Protein AF-D0LCF0-F1 (afdb_monomer)

Structure (mmCIF, N/CA/C/O backbone):
data_AF-D0LCF0-F1
#
_entry.id   AF-D0LCF0-F1
#
loop_
_atom_site.group_PDB
_atom_site.id
_atom_site.type_symbol
_atom_site.label_atom_id
_atom_site.label_alt_id
_atom_site.label_comp_id
_atom_site.label_asym_id
_atom_site.label_entity_id
_atom_site.label_seq_id
_atom_site.pdbx_PDB_ins_code
_atom_site.Cartn_x
_atom_site.Cartn_y
_atom_site.Cartn_z
_atom_site.occupancy
_atom_site.B_iso_or_equiv
_atom_site.auth_seq_id
_atom_site.auth_comp_id
_atom_site.auth_asym_id
_atom_site.auth_atom_id
_atom_site.pdbx_PDB_model_num
ATOM 1 N N . MET A 1 1 ? 11.419 -2.040 10.620 1.00 48.91 1 MET A N 1
ATOM 2 C CA . MET A 1 1 ? 10.975 -2.351 12.007 1.00 48.91 1 MET A CA 1
ATOM 3 C C . MET A 1 1 ? 9.899 -1.345 12.411 1.00 48.91 1 MET A C 1
ATOM 5 O O . MET A 1 1 ? 10.206 -0.167 12.528 1.00 48.91 1 MET A O 1
ATOM 9 N N . ASN A 1 2 ? 8.654 -1.786 12.607 1.00 58.62 2 ASN A N 1
ATOM 10 C CA . ASN 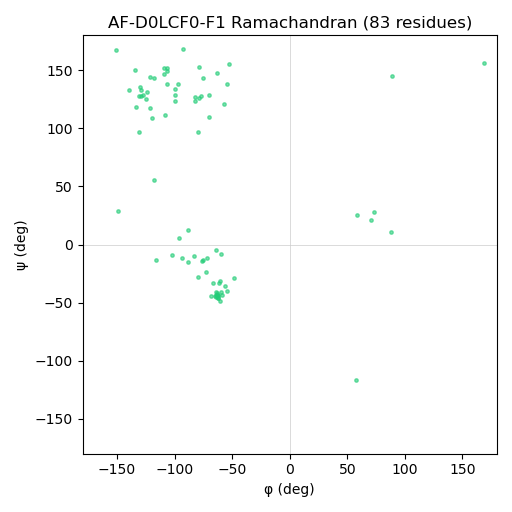A 1 2 ? 7.460 -0.916 12.651 1.00 58.62 2 ASN A CA 1
ATOM 11 C C . ASN A 1 2 ? 7.119 -0.345 14.049 1.00 58.62 2 ASN A C 1
ATOM 13 O O . ASN A 1 2 ? 6.019 0.155 14.265 1.00 58.62 2 ASN A O 1
ATOM 17 N N . GLY A 1 3 ? 8.023 -0.444 15.029 1.00 58.69 3 GLY A N 1
ATOM 18 C CA . GLY A 1 3 ? 7.751 -0.020 16.408 1.00 58.69 3 GLY A CA 1
ATOM 19 C C . GLY A 1 3 ? 7.799 1.501 16.586 1.00 58.69 3 GLY A C 1
ATOM 20 O O . GLY A 1 3 ? 8.801 2.115 16.231 1.00 58.69 3 GLY A O 1
ATOM 21 N N . GLY A 1 4 ? 6.752 2.097 17.167 1.00 71.56 4 GLY A N 1
ATOM 22 C CA . GLY A 1 4 ? 6.707 3.525 17.532 1.00 71.56 4 GLY A CA 1
ATOM 23 C C . GLY A 1 4 ? 6.215 4.478 16.437 1.00 71.56 4 GLY A C 1
ATOM 24 O O . GLY A 1 4 ? 6.347 5.685 16.592 1.00 71.56 4 GLY A O 1
ATOM 25 N N . VAL A 1 5 ? 5.664 3.950 15.344 1.00 79.25 5 VAL A N 1
ATOM 26 C CA . VAL A 1 5 ? 5.078 4.732 14.246 1.00 79.25 5 VAL A CA 1
ATOM 27 C C . VAL A 1 5 ? 3.557 4.768 14.400 1.00 79.25 5 VAL A C 1
ATOM 29 O O . VAL A 1 5 ? 2.958 3.718 14.631 1.00 79.25 5 VAL A O 1
ATOM 32 N N . THR A 1 6 ? 2.937 5.943 14.252 1.00 84.00 6 THR A N 1
ATOM 33 C CA . THR A 1 6 ? 1.472 6.105 14.260 1.00 84.00 6 THR A CA 1
ATOM 34 C C . THR A 1 6 ? 1.042 6.803 12.977 1.00 84.00 6 THR A C 1
ATOM 36 O O . THR A 1 6 ? 1.531 7.884 12.684 1.00 84.00 6 THR A O 1
ATOM 39 N N . GLY A 1 7 ? 0.123 6.236 12.199 1.00 90.38 7 GLY A N 1
ATOM 40 C CA . GLY A 1 7 ? -0.243 6.852 10.927 1.00 90.38 7 GLY A CA 1
ATOM 41 C C . GLY A 1 7 ? 0.621 6.394 9.758 1.00 90.38 7 GLY A C 1
ATOM 42 O O . GLY A 1 7 ? 1.840 6.234 9.868 1.00 90.38 7 GLY A O 1
ATOM 43 N N . ILE A 1 8 ? -0.006 6.288 8.585 1.00 93.50 8 ILE A N 1
ATOM 44 C CA . ILE A 1 8 ? 0.715 6.112 7.312 1.00 93.50 8 ILE A CA 1
ATOM 45 C C . ILE A 1 8 ? 1.731 7.246 7.095 1.00 93.50 8 ILE A C 1
ATOM 47 O O . ILE A 1 8 ? 2.815 6.997 6.584 1.00 93.50 8 ILE A O 1
ATOM 51 N N . SER A 1 9 ? 1.427 8.486 7.502 1.00 94.69 9 SER A N 1
ATOM 52 C CA . SER A 1 9 ? 2.352 9.620 7.331 1.00 94.69 9 SER A CA 1
ATOM 53 C C . SER A 1 9 ? 3.679 9.420 8.068 1.00 94.69 9 SER A C 1
ATOM 55 O O . SER A 1 9 ? 4.732 9.573 7.454 1.00 94.69 9 SER A O 1
ATOM 57 N N . ASP A 1 10 ? 3.645 9.031 9.344 1.00 93.62 10 ASP A N 1
ATOM 58 C CA . ASP A 1 10 ? 4.867 8.782 10.118 1.00 93.62 10 ASP A CA 1
ATOM 59 C C . ASP A 1 10 ? 5.623 7.570 9.564 1.00 93.62 10 ASP A C 1
ATOM 61 O O . ASP A 1 10 ? 6.854 7.544 9.563 1.00 93.62 10 ASP A O 1
ATOM 65 N N . TYR A 1 11 ? 4.892 6.573 9.049 1.00 93.50 11 TYR A N 1
ATOM 66 C CA . TYR A 1 11 ? 5.501 5.421 8.394 1.00 93.50 11 TYR A CA 1
ATOM 67 C C . TYR A 1 11 ? 6.276 5.839 7.144 1.00 93.50 11 TYR A C 1
ATOM 69 O O . TYR A 1 11 ? 7.408 5.396 6.963 1.00 93.50 11 TYR A O 1
ATOM 77 N N . LYS A 1 12 ? 5.716 6.736 6.325 1.00 94.62 12 LYS A N 1
ATOM 78 C CA . LYS A 1 12 ? 6.412 7.297 5.160 1.00 94.62 12 LYS A CA 1
ATOM 79 C C . LYS A 1 12 ? 7.659 8.078 5.551 1.00 94.62 12 LYS A C 1
ATOM 81 O O . LYS A 1 12 ? 8.703 7.870 4.955 1.00 94.62 12 LYS A O 1
ATOM 86 N N . LEU A 1 13 ? 7.559 8.939 6.567 1.00 94.44 13 LEU A N 1
ATOM 87 C CA . LEU A 1 13 ? 8.694 9.738 7.044 1.00 94.44 13 LEU A CA 1
ATOM 88 C C . LEU A 1 13 ? 9.848 8.872 7.557 1.00 94.44 13 LEU A C 1
ATOM 90 O O . LEU A 1 13 ? 11.003 9.263 7.445 1.00 94.44 13 LEU A O 1
ATOM 94 N N . ARG A 1 14 ? 9.539 7.714 8.147 1.00 92.81 14 ARG A N 1
ATOM 95 C CA . ARG A 1 14 ? 10.551 6.793 8.672 1.00 92.81 14 ARG A CA 1
ATOM 96 C C . ARG A 1 14 ? 11.218 5.931 7.600 1.00 92.81 14 ARG A C 1
ATOM 98 O O . ARG A 1 14 ? 12.327 5.464 7.833 1.00 92.81 14 ARG A O 1
ATOM 105 N N . ASN A 1 15 ? 10.518 5.660 6.507 1.00 9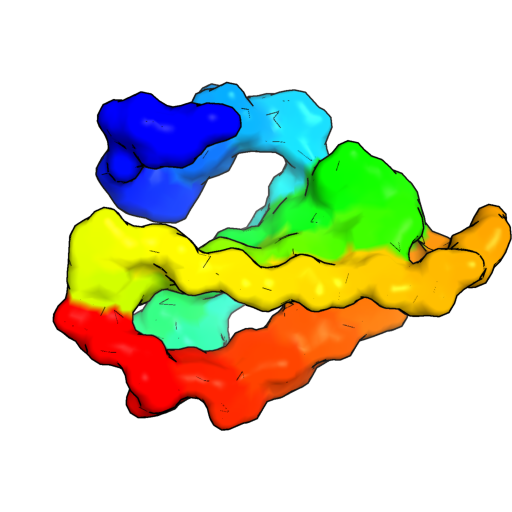3.06 15 ASN A N 1
ATOM 106 C CA . ASN A 1 15 ? 11.002 4.824 5.414 1.00 93.06 15 ASN A CA 1
ATOM 107 C C . ASN A 1 15 ? 11.065 5.681 4.144 1.00 93.06 15 ASN A C 1
ATOM 109 O O . ASN A 1 15 ? 10.381 5.415 3.154 1.00 93.06 15 ASN A O 1
ATOM 113 N N . ASP A 1 16 ? 11.797 6.792 4.225 1.00 93.88 16 ASP A N 1
ATOM 114 C CA . ASP A 1 16 ? 11.960 7.762 3.138 1.00 93.88 16 ASP A CA 1
ATOM 115 C C . ASP A 1 16 ? 12.846 7.236 1.997 1.00 93.88 16 ASP A C 1
ATOM 117 O O . ASP A 1 16 ? 12.859 7.807 0.908 1.00 93.88 16 ASP A O 1
ATOM 121 N N . ASP A 1 17 ? 13.526 6.114 2.230 1.00 93.31 17 ASP A N 1
ATOM 122 C CA . ASP A 1 17 ? 14.295 5.339 1.266 1.00 93.31 17 ASP A CA 1
ATOM 123 C C . ASP A 1 17 ? 13.424 4.505 0.310 1.00 93.31 17 ASP A C 1
ATOM 125 O O . ASP A 1 17 ? 13.917 4.035 -0.717 1.00 93.31 17 ASP A O 1
ATOM 129 N N . PHE A 1 18 ? 12.129 4.335 0.599 1.00 94.00 18 PHE A N 1
ATOM 130 C CA . PHE A 1 18 ? 11.212 3.609 -0.284 1.00 94.00 18 PHE A CA 1
ATOM 131 C C . PHE A 1 18 ? 10.760 4.482 -1.455 1.00 94.00 18 PHE A C 1
ATOM 133 O O . PHE A 1 18 ? 10.606 5.701 -1.345 1.00 94.00 18 PHE A O 1
ATOM 140 N N . THR A 1 19 ? 10.426 3.843 -2.578 1.00 94.56 19 THR A N 1
ATOM 141 C CA . THR A 1 19 ? 9.748 4.545 -3.672 1.00 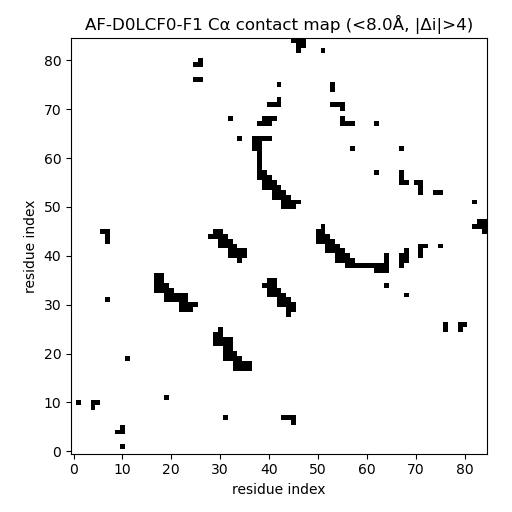94.56 19 THR A CA 1
ATOM 142 C C . THR A 1 19 ? 8.266 4.667 -3.338 1.00 94.56 19 THR A C 1
ATOM 144 O O . THR A 1 19 ? 7.491 3.734 -3.543 1.00 94.56 19 THR A O 1
ATOM 147 N N . TRP A 1 20 ? 7.867 5.819 -2.801 1.00 95.94 20 TRP A N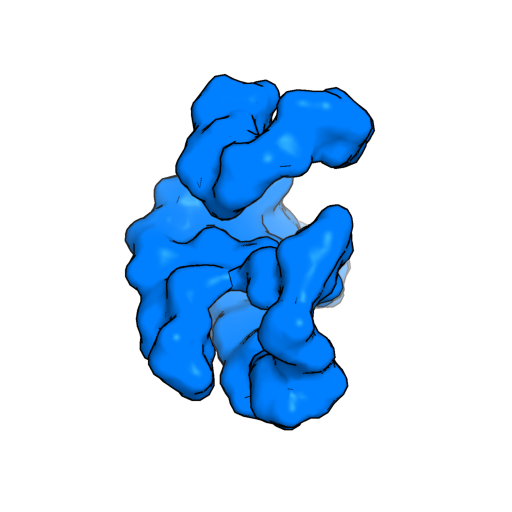 1
ATOM 148 C CA . TRP A 1 20 ? 6.471 6.122 -2.489 1.00 95.94 20 TRP A CA 1
ATOM 149 C C . TRP A 1 20 ? 5.706 6.607 -3.719 1.00 95.94 20 TRP A C 1
ATOM 151 O O . TRP A 1 20 ? 6.068 7.601 -4.349 1.00 95.94 20 TRP A O 1
ATOM 161 N N . PHE A 1 21 ? 4.578 5.964 -3.997 1.00 95.81 21 PHE A N 1
ATOM 162 C CA . PHE A 1 21 ? 3.612 6.418 -4.992 1.00 95.81 21 PHE A CA 1
ATOM 163 C C . PHE A 1 21 ? 2.531 7.300 -4.334 1.00 95.81 21 PHE A C 1
ATOM 165 O O . PHE A 1 21 ? 2.437 7.361 -3.097 1.00 95.81 21 PHE A O 1
ATOM 172 N N . PRO A 1 22 ? 1.699 8.008 -5.128 1.00 97.31 22 PRO A N 1
ATOM 173 C CA . PRO A 1 22 ? 0.551 8.728 -4.592 1.00 97.31 22 PRO A CA 1
ATOM 174 C C . PRO A 1 22 ? -0.361 7.810 -3.774 1.00 97.31 22 PRO A C 1
ATOM 176 O O . PRO A 1 22 ? -0.640 6.678 -4.169 1.00 97.31 22 PRO A O 1
ATOM 179 N N . ASP A 1 23 ? -0.846 8.318 -2.642 1.00 98.12 23 ASP A N 1
ATOM 180 C CA . ASP A 1 23 ? -1.813 7.583 -1.830 1.00 98.12 23 ASP A CA 1
ATOM 181 C C . ASP A 1 23 ? -3.113 7.359 -2.594 1.00 98.12 23 ASP A C 1
ATOM 183 O O . ASP A 1 23 ? -3.574 8.206 -3.364 1.00 98.12 23 ASP A O 1
ATOM 187 N N . LEU A 1 24 ? -3.741 6.227 -2.308 1.00 98.44 24 LEU A N 1
ATOM 188 C CA . LEU A 1 24 ? -5.027 5.858 -2.866 1.00 98.44 24 LEU A CA 1
ATOM 189 C C . LEU A 1 24 ? -6.112 5.995 -1.800 1.00 98.44 24 LEU A C 1
ATOM 191 O O . LEU A 1 24 ? -5.871 5.819 -0.604 1.00 98.44 24 LEU A O 1
ATOM 195 N N . ASN A 1 25 ? -7.335 6.270 -2.247 1.00 97.81 25 ASN A N 1
ATOM 196 C CA . ASN A 1 25 ? -8.526 6.156 -1.417 1.00 97.81 25 ASN A CA 1
ATOM 197 C C . ASN A 1 25 ? -9.332 4.944 -1.885 1.0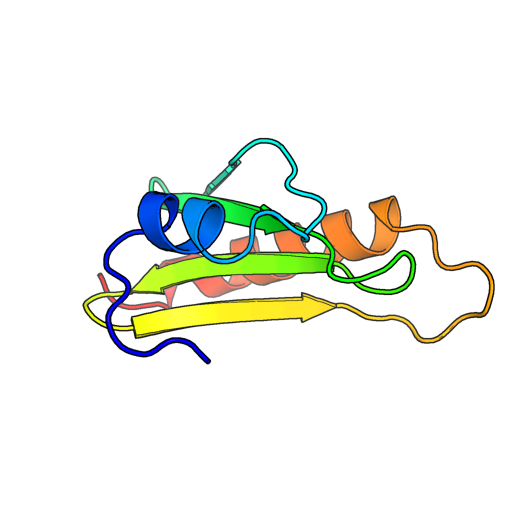0 97.81 25 ASN A C 1
ATOM 199 O O . ASN A 1 25 ? -9.863 4.938 -2.997 1.00 97.81 25 ASN A O 1
ATOM 203 N N . ILE A 1 26 ? -9.390 3.906 -1.055 1.00 97.62 26 ILE A N 1
ATOM 204 C CA . ILE A 1 26 ? -10.059 2.639 -1.360 1.00 97.62 26 ILE A CA 1
ATOM 205 C C . ILE A 1 26 ? -10.985 2.313 -0.188 1.00 97.62 26 ILE A C 1
ATOM 207 O O . ILE A 1 26 ? -10.562 2.376 0.961 1.00 97.62 26 ILE A O 1
ATOM 211 N N . GLY A 1 27 ? -12.266 2.033 -0.447 1.00 93.75 27 GLY A N 1
ATOM 212 C CA . GLY A 1 27 ? -13.236 1.757 0.628 1.00 93.75 27 GLY A CA 1
ATOM 213 C C . GLY A 1 27 ? -13.388 2.904 1.647 1.00 93.75 27 GLY A C 1
ATOM 214 O O . GLY A 1 27 ? -13.694 2.674 2.818 1.00 93.75 27 GLY A O 1
ATOM 215 N N . GLY A 1 28 ? -13.105 4.150 1.240 1.00 95.94 28 GLY A N 1
ATOM 216 C CA . GLY A 1 28 ? -13.097 5.313 2.135 1.00 95.94 28 GLY A CA 1
ATOM 217 C C . GLY A 1 28 ? -11.934 5.325 3.135 1.00 95.94 28 GLY A C 1
ATOM 218 O O . GLY A 1 28 ? -12.043 5.951 4.191 1.00 95.94 28 GLY A O 1
ATOM 219 N N . ARG A 1 29 ? -10.851 4.597 2.848 1.00 96.69 29 ARG A N 1
ATOM 220 C CA . ARG A 1 29 ? -9.637 4.523 3.664 1.00 96.69 29 ARG A CA 1
ATOM 221 C C . ARG A 1 29 ? -8.437 4.960 2.840 1.00 96.69 29 ARG A C 1
ATOM 223 O O . ARG A 1 29 ? -8.344 4.668 1.648 1.00 96.69 29 ARG A O 1
ATOM 230 N N . ARG A 1 30 ? -7.499 5.630 3.508 1.00 97.44 30 ARG A N 1
ATOM 231 C CA . ARG A 1 30 ? -6.185 5.936 2.945 1.00 97.44 30 ARG A CA 1
ATOM 232 C C . ARG A 1 30 ? -5.384 4.643 2.825 1.00 97.44 30 ARG A C 1
ATOM 234 O O . ARG A 1 30 ? -5.251 3.910 3.803 1.00 97.44 30 ARG A O 1
ATOM 241 N N . VAL A 1 31 ? -4.844 4.406 1.639 1.00 98.31 31 VAL A N 1
ATOM 242 C CA . VAL A 1 31 ? -3.956 3.290 1.330 1.00 98.31 31 VAL A CA 1
ATOM 243 C C . VAL A 1 31 ? -2.647 3.873 0.823 1.00 98.31 31 VAL A C 1
ATOM 245 O O . VAL A 1 31 ? -2.633 4.574 -0.190 1.00 98.31 31 VAL A O 1
ATOM 248 N N . GLY A 1 32 ? -1.561 3.611 1.544 1.00 98.06 32 GLY A N 1
ATOM 249 C CA . GLY A 1 32 ? -0.222 3.908 1.051 1.00 98.06 32 GLY A CA 1
ATOM 250 C C . GLY A 1 32 ? 0.179 2.878 0.004 1.00 98.06 32 GLY A C 1
ATOM 251 O O . GLY A 1 32 ? -0.174 1.710 0.141 1.00 98.06 32 GLY A O 1
ATOM 252 N N . LEU A 1 33 ? 0.901 3.311 -1.023 1.00 98.12 33 LEU A N 1
ATOM 253 C CA . LEU A 1 33 ? 1.448 2.459 -2.076 1.00 98.12 33 LEU A CA 1
ATOM 254 C C . LEU A 1 33 ? 2.942 2.759 -2.190 1.00 98.12 33 LEU A C 1
ATOM 256 O O . LEU A 1 33 ? 3.327 3.929 -2.286 1.00 98.12 33 LEU A O 1
ATOM 260 N N . PHE A 1 34 ? 3.776 1.729 -2.150 1.00 96.44 34 PHE A N 1
ATOM 261 C CA . PHE A 1 34 ? 5.222 1.885 -2.252 1.00 96.44 34 PHE A CA 1
ATOM 262 C C . PHE A 1 34 ? 5.882 0.665 -2.872 1.00 96.44 34 PHE A C 1
ATOM 264 O O . PHE A 1 34 ? 5.272 -0.386 -3.017 1.00 96.44 34 PHE A O 1
ATOM 271 N N . SER A 1 35 ? 7.141 0.834 -3.242 1.00 93.19 35 SER A N 1
ATOM 272 C CA . SER A 1 35 ? 8.013 -0.237 -3.694 1.00 93.19 35 SER A CA 1
ATOM 273 C C . SER A 1 35 ? 9.322 -0.178 -2.906 1.00 93.19 35 SER A C 1
ATOM 275 O O . SER A 1 35 ? 9.909 0.896 -2.731 1.00 93.19 35 SER A O 1
ATOM 277 N N . LEU A 1 36 ? 9.745 -1.342 -2.409 1.00 84.94 36 LEU A N 1
ATOM 278 C CA . LEU A 1 36 ? 11.018 -1.570 -1.711 1.00 84.94 36 LEU A CA 1
ATOM 279 C C . LEU A 1 36 ? 12.189 -1.809 -2.687 1.00 84.94 36 LEU A C 1
ATOM 281 O O . LEU A 1 36 ? 13.345 -1.854 -2.273 1.00 84.94 36 LEU A O 1
ATOM 285 N N . GLY A 1 37 ? 11.885 -1.978 -3.976 1.00 76.50 37 GLY A N 1
ATOM 286 C CA . GLY A 1 37 ? 12.790 -2.405 -5.040 1.00 76.50 37 GLY A CA 1
ATOM 287 C C . GLY A 1 37 ? 11.989 -2.738 -6.302 1.00 76.50 37 GLY A C 1
ATOM 288 O O . GLY A 1 37 ? 10.797 -3.021 -6.220 1.00 76.50 37 GLY A O 1
ATOM 289 N N . GLY A 1 38 ? 12.617 -2.676 -7.482 1.00 70.75 38 GLY A N 1
ATOM 290 C CA . GLY A 1 38 ? 11.914 -2.746 -8.777 1.00 70.75 38 GLY A CA 1
ATOM 291 C C . GLY A 1 38 ? 11.093 -4.018 -9.041 1.00 70.75 38 GLY A C 1
ATOM 292 O O . GLY A 1 38 ? 10.352 -4.055 -10.014 1.00 70.75 38 GLY A O 1
ATOM 293 N N . ASP A 1 39 ? 11.201 -5.032 -8.188 1.00 82.50 39 ASP A N 1
ATOM 294 C CA . ASP A 1 39 ? 10.562 -6.342 -8.286 1.00 82.50 39 ASP A CA 1
ATOM 295 C C . ASP A 1 39 ? 9.335 -6.526 -7.375 1.00 82.50 39 ASP A C 1
ATOM 297 O O . ASP A 1 39 ? 8.611 -7.510 -7.532 1.00 82.50 39 ASP A O 1
ATOM 301 N N . ALA A 1 40 ? 9.051 -5.591 -6.463 1.00 89.25 40 ALA A N 1
ATOM 302 C CA . ALA A 1 40 ? 7.930 -5.690 -5.529 1.00 89.25 40 ALA A CA 1
ATOM 303 C C . ALA A 1 40 ? 7.131 -4.386 -5.419 1.00 89.25 40 ALA A C 1
ATOM 305 O O . ALA A 1 40 ? 7.660 -3.280 -5.583 1.00 89.25 40 ALA A O 1
ATOM 306 N N . CYS A 1 41 ? 5.836 -4.523 -5.132 1.00 94.88 41 CYS A N 1
ATOM 307 C CA . CYS A 1 41 ? 4.986 -3.396 -4.780 1.00 94.88 41 CYS A CA 1
ATOM 308 C C . CYS A 1 41 ? 4.026 -3.752 -3.648 1.00 94.88 41 CYS A C 1
ATOM 310 O O . CYS A 1 41 ? 3.313 -4.756 -3.690 1.00 94.88 41 CYS A O 1
ATOM 312 N N . ASP A 1 42 ? 3.967 -2.852 -2.678 1.00 97.06 42 ASP A N 1
ATOM 313 C CA . ASP A 1 42 ? 3.263 -3.013 -1.426 1.00 97.06 42 ASP A CA 1
ATOM 314 C C . ASP A 1 42 ? 2.161 -1.972 -1.290 1.00 97.06 42 ASP A C 1
ATOM 316 O O . ASP A 1 42 ? 2.325 -0.791 -1.613 1.00 97.06 42 ASP A O 1
ATOM 320 N N . THR A 1 43 ? 1.048 -2.388 -0.696 1.00 98.19 43 THR A N 1
ATOM 321 C CA . THR A 1 43 ? 0.093 -1.451 -0.099 1.00 98.19 43 THR A CA 1
ATOM 322 C C . THR A 1 43 ? 0.118 -1.546 1.417 1.00 98.19 43 THR A C 1
ATOM 324 O O . THR A 1 43 ? 0.289 -2.629 1.968 1.00 98.19 43 THR A O 1
ATOM 327 N N . ILE A 1 44 ? -0.101 -0.417 2.092 1.00 97.75 44 ILE A N 1
ATOM 328 C CA . ILE A 1 44 ? -0.238 -0.320 3.549 1.00 97.75 44 ILE A CA 1
ATOM 329 C C . ILE A 1 44 ? -1.570 0.342 3.910 1.00 97.75 44 ILE A C 1
ATOM 331 O O . ILE A 1 44 ? -1.915 1.405 3.386 1.00 97.75 44 ILE A O 1
ATOM 335 N N . VAL A 1 45 ? -2.314 -0.275 4.828 1.00 97.31 45 VAL A N 1
ATOM 336 C CA . VAL A 1 45 ? -3.596 0.225 5.344 1.00 97.31 45 VAL A CA 1
ATOM 337 C C . VAL A 1 45 ? -3.583 0.212 6.869 1.00 97.31 45 VAL A C 1
ATOM 339 O O . VAL A 1 45 ? -3.184 -0.772 7.486 1.00 97.31 45 VAL A O 1
ATOM 342 N N . GLU A 1 46 ? -4.063 1.283 7.495 1.00 95.12 46 GLU A N 1
ATOM 343 C CA . GLU A 1 46 ? -4.300 1.310 8.943 1.00 95.12 46 GLU A CA 1
ATOM 344 C C . GLU A 1 46 ? -5.601 0.605 9.304 1.00 95.12 46 GLU A C 1
ATOM 346 O O . GLU A 1 46 ? -6.659 0.946 8.773 1.00 95.12 46 GLU A O 1
ATOM 351 N N . SER A 1 47 ? -5.521 -0.360 10.219 1.00 94.12 47 SER A N 1
ATOM 352 C CA . SER A 1 47 ? -6.629 -1.149 10.757 1.00 94.12 47 SER A CA 1
ATOM 353 C C . SER A 1 47 ? -6.539 -1.156 12.286 1.00 94.12 47 SER A C 1
ATOM 355 O O . SER A 1 47 ? -5.757 -1.905 12.878 1.00 94.12 47 SER A O 1
ATOM 357 N N . GLY A 1 48 ? -7.285 -0.267 12.947 1.00 89.12 48 GLY A N 1
ATOM 358 C CA . GLY A 1 48 ? -7.146 -0.003 14.376 1.00 89.12 48 GLY A CA 1
ATOM 359 C C . GLY A 1 48 ? -5.726 0.436 14.741 1.00 89.12 48 GLY A C 1
ATOM 360 O O . GLY A 1 48 ? -5.241 1.473 14.302 1.00 89.12 48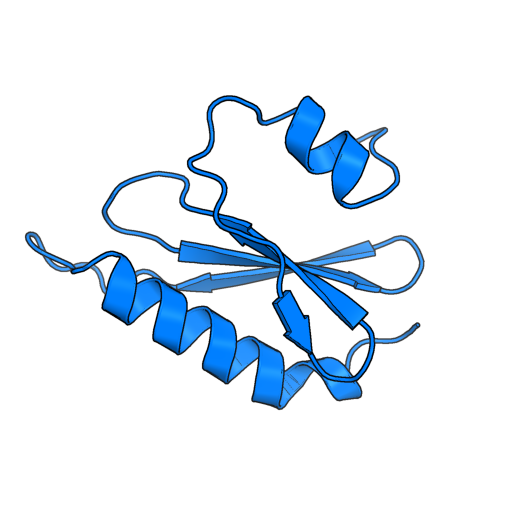 GLY A O 1
ATOM 361 N N . ARG A 1 49 ? -5.043 -0.373 15.559 1.00 88.31 49 ARG A N 1
ATOM 362 C CA . ARG A 1 49 ? -3.639 -0.153 15.967 1.00 88.31 49 ARG A CA 1
ATOM 363 C C . ARG A 1 49 ? -2.628 -0.937 15.123 1.00 88.31 49 ARG A C 1
ATOM 365 O O . ARG A 1 49 ? -1.450 -0.973 15.475 1.00 88.31 49 ARG A O 1
ATOM 372 N N . ALA A 1 50 ? -3.087 -1.615 14.077 1.00 91.56 50 ALA A N 1
ATOM 373 C CA . ALA A 1 50 ? -2.257 -2.423 13.200 1.00 91.56 50 ALA A CA 1
ATOM 374 C C . ALA A 1 50 ? -2.107 -1.764 11.825 1.00 91.56 50 ALA A C 1
ATOM 376 O O . ALA A 1 50 ? -3.001 -1.069 11.343 1.00 91.56 50 ALA A O 1
ATOM 377 N N . PHE A 1 51 ? -0.985 -2.055 11.175 1.00 94.50 51 PHE A N 1
ATOM 378 C CA . PHE A 1 51 ? -0.823 -1.857 9.742 1.00 94.50 51 PHE A CA 1
ATOM 379 C C . PHE A 1 51 ? -1.022 -3.202 9.045 1.00 94.50 51 PHE A C 1
ATOM 381 O O . PHE A 1 51 ? -0.398 -4.194 9.426 1.00 94.50 51 PHE A O 1
ATOM 388 N N . VAL A 1 52 ? -1.884 -3.230 8.035 1.00 96.56 52 VAL A N 1
ATOM 389 C CA . VAL A 1 52 ? -2.052 -4.369 7.133 1.00 96.56 52 VAL A CA 1
ATOM 390 C C . VAL A 1 52 ? -1.274 -4.065 5.866 1.00 96.56 52 VAL A C 1
ATOM 392 O O . VAL A 1 52 ? -1.509 -3.034 5.233 1.00 96.56 52 VAL A O 1
ATOM 395 N N . PHE A 1 53 ? -0.351 -4.957 5.523 1.00 96.69 53 PHE A N 1
ATOM 396 C CA . PHE A 1 53 ? 0.438 -4.878 4.303 1.00 96.69 53 PHE A CA 1
ATOM 397 C C . PHE A 1 53 ? -0.050 -5.925 3.309 1.00 96.69 53 PHE A C 1
ATOM 399 O O . PHE A 1 53 ? -0.307 -7.066 3.697 1.00 96.69 53 PHE A O 1
ATOM 406 N N . THR A 1 54 ? -0.143 -5.538 2.043 1.00 96.88 54 THR A N 1
ATOM 407 C CA . THR A 1 54 ? -0.290 -6.478 0.929 1.00 96.88 54 THR A CA 1
ATOM 408 C C . THR A 1 54 ? 0.899 -6.291 0.013 1.00 96.88 54 THR A C 1
ATOM 410 O O . THR A 1 54 ? 0.972 -5.264 -0.661 1.00 96.88 54 THR A O 1
ATOM 413 N N . ASP A 1 55 ? 1.788 -7.276 0.016 1.00 94.88 55 ASP A N 1
ATOM 414 C CA . ASP A 1 55 ? 2.989 -7.345 -0.813 1.00 94.88 55 ASP A CA 1
ATOM 415 C C . ASP A 1 55 ? 2.712 -8.193 -2.063 1.00 94.88 55 ASP A C 1
ATOM 417 O O . ASP A 1 55 ? 2.042 -9.233 -1.992 1.00 94.88 55 ASP A O 1
ATOM 421 N N . VAL A 1 56 ? 3.208 -7.741 -3.211 1.00 93.94 56 VAL A N 1
ATOM 422 C CA . VAL A 1 56 ? 3.182 -8.482 -4.469 1.00 93.94 56 VAL A CA 1
ATOM 423 C C . VAL A 1 56 ? 4.553 -8.425 -5.131 1.00 93.94 56 VAL A C 1
ATOM 425 O O . VAL A 1 56 ? 4.985 -7.369 -5.591 1.00 93.94 56 VAL A O 1
ATOM 428 N N . ALA A 1 57 ? 5.148 -9.605 -5.299 1.00 89.69 57 ALA A N 1
ATOM 429 C CA . ALA A 1 57 ? 6.321 -9.856 -6.127 1.00 89.69 57 ALA A CA 1
ATOM 430 C C . ALA A 1 57 ? 6.050 -11.071 -7.031 1.00 89.69 57 ALA A C 1
ATOM 432 O O . ALA A 1 57 ? 5.625 -12.125 -6.546 1.00 89.69 57 ALA A O 1
ATOM 433 N N . LEU A 1 58 ? 6.250 -10.941 -8.347 1.00 81.94 58 LEU A N 1
ATOM 434 C CA . LEU A 1 58 ? 5.994 -12.027 -9.310 1.00 81.94 58 LEU A CA 1
ATOM 435 C C . LEU A 1 58 ? 7.243 -12.868 -9.611 1.00 81.94 58 LEU A C 1
ATOM 437 O O . LEU A 1 58 ? 7.117 -13.968 -10.157 1.00 81.94 58 LEU A O 1
ATOM 441 N N . GLY A 1 59 ? 8.418 -12.401 -9.185 1.00 73.75 59 GLY A N 1
ATOM 442 C CA . GLY A 1 59 ? 9.670 -13.151 -9.203 1.00 73.75 59 GLY A CA 1
ATOM 443 C C . GLY A 1 59 ? 10.269 -13.329 -10.597 1.00 73.75 59 GLY A C 1
ATOM 444 O O . GLY A 1 59 ? 10.941 -14.337 -10.833 1.00 73.75 59 GLY A O 1
ATOM 445 N N . ARG A 1 60 ? 10.022 -12.404 -11.535 1.00 73.38 60 ARG A N 1
ATOM 446 C CA . ARG A 1 60 ? 10.638 -12.423 -12.876 1.00 73.38 60 ARG A CA 1
ATOM 447 C C . ARG A 1 60 ? 11.697 -11.326 -12.994 1.00 73.38 60 ARG A C 1
ATOM 449 O O . ARG A 1 60 ? 11.594 -10.279 -12.370 1.00 73.38 60 ARG A O 1
ATOM 456 N N . LEU A 1 61 ? 12.726 -11.586 -13.805 1.00 61.09 61 LEU A N 1
ATOM 457 C CA . LEU A 1 61 ? 13.934 -10.750 -13.964 1.00 61.09 61 LEU A CA 1
ATOM 458 C C . LEU A 1 61 ? 13.674 -9.346 -14.554 1.00 61.09 61 LEU A C 1
ATOM 460 O O . LEU A 1 61 ? 14.589 -8.530 -14.633 1.00 61.09 61 LEU A O 1
ATOM 464 N N . ASP A 1 62 ? 12.437 -9.074 -14.944 1.00 65.94 62 ASP A N 1
ATOM 465 C CA . ASP A 1 62 ? 11.989 -7.929 -15.723 1.00 65.94 62 ASP A CA 1
ATOM 466 C C . ASP A 1 62 ? 10.544 -7.563 -15.340 1.00 65.94 62 ASP A C 1
ATOM 468 O O . ASP A 1 62 ? 9.780 -7.037 -16.149 1.00 65.94 62 ASP A O 1
ATOM 472 N N . ASP A 1 63 ? 10.166 -7.860 -14.089 1.00 67.06 63 ASP A N 1
ATOM 473 C CA . ASP A 1 63 ? 8.858 -7.499 -13.554 1.00 67.06 63 ASP A CA 1
ATOM 474 C C . ASP A 1 63 ? 8.644 -5.984 -13.653 1.00 67.06 63 ASP A C 1
ATOM 476 O O . ASP A 1 63 ? 9.389 -5.166 -13.112 1.00 67.06 63 ASP A O 1
ATOM 480 N N . ASP A 1 64 ? 7.586 -5.613 -14.367 1.00 79.12 64 ASP A N 1
ATOM 481 C CA . ASP A 1 64 ? 7.094 -4.251 -14.383 1.00 79.12 64 ASP A CA 1
ATOM 482 C C . ASP A 1 64 ? 6.474 -3.964 -13.013 1.00 79.12 64 ASP A C 1
ATOM 484 O O . ASP A 1 64 ? 5.403 -4.483 -12.679 1.00 79.12 64 ASP A O 1
ATOM 488 N N . VAL A 1 65 ? 7.130 -3.107 -12.224 1.00 85.75 65 VAL A N 1
ATOM 489 C CA . VAL A 1 65 ? 6.612 -2.622 -10.935 1.00 85.75 65 VAL A CA 1
ATOM 490 C C . VAL A 1 65 ? 5.159 -2.138 -11.052 1.00 85.75 65 VAL A C 1
ATOM 492 O O . VAL A 1 65 ? 4.378 -2.284 -10.114 1.00 85.75 65 VAL A O 1
ATOM 495 N N . THR A 1 66 ? 4.749 -1.646 -12.227 1.00 88.88 66 THR A N 1
ATOM 496 C CA . THR A 1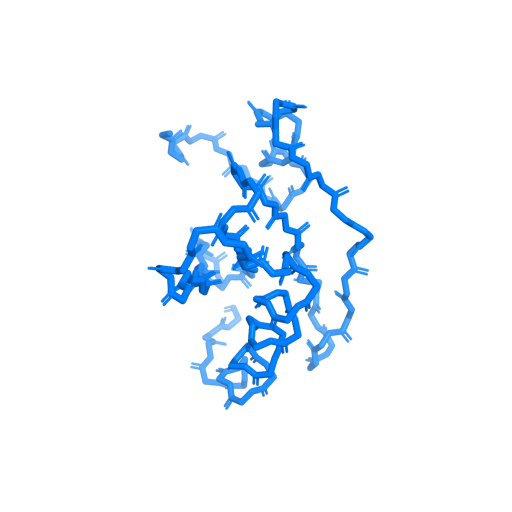 66 ? 3.368 -1.248 -12.521 1.00 88.88 66 THR A CA 1
ATOM 497 C C . THR A 1 66 ? 2.397 -2.425 -12.435 1.00 88.88 66 THR A C 1
ATOM 499 O O . THR A 1 66 ? 1.316 -2.282 -11.858 1.00 88.88 66 THR A O 1
ATOM 502 N N . GLU A 1 67 ? 2.746 -3.597 -12.976 1.00 90.25 67 GLU A N 1
ATOM 503 C CA . GLU A 1 67 ? 1.908 -4.798 -12.877 1.00 90.25 67 GLU A CA 1
ATOM 504 C C . GLU A 1 67 ? 1.773 -5.243 -11.417 1.00 90.25 67 GLU A C 1
ATOM 506 O O . GLU A 1 67 ? 0.659 -5.520 -10.954 1.00 90.25 67 GLU A O 1
ATOM 511 N N . ASN A 1 68 ? 2.879 -5.236 -10.671 1.00 92.12 68 ASN A N 1
ATOM 512 C CA . ASN A 1 68 ? 2.890 -5.603 -9.256 1.00 92.12 68 ASN A CA 1
ATOM 513 C C . ASN A 1 68 ? 2.025 -4.647 -8.434 1.00 92.12 68 ASN A C 1
ATOM 515 O O . ASN A 1 68 ? 1.158 -5.096 -7.681 1.00 92.12 68 ASN A O 1
ATOM 519 N N . CYS A 1 69 ? 2.151 -3.336 -8.653 1.00 94.75 69 CYS A N 1
ATOM 520 C CA . CYS A 1 69 ? 1.309 -2.347 -7.987 1.00 94.75 69 CYS A CA 1
ATOM 521 C C . CYS A 1 69 ? -0.170 -2.507 -8.351 1.00 94.75 69 CYS A C 1
ATOM 523 O O . CYS A 1 69 ? -1.026 -2.457 -7.469 1.00 94.75 69 CYS A O 1
ATOM 525 N N . ASN A 1 70 ? -0.501 -2.761 -9.621 1.00 95.31 70 ASN A N 1
ATOM 526 C CA . ASN A 1 70 ? -1.885 -3.006 -10.032 1.00 95.31 70 ASN A CA 1
ATOM 527 C C . ASN A 1 70 ? -2.492 -4.216 -9.307 1.00 95.31 70 ASN A C 1
ATOM 529 O O . ASN A 1 70 ? -3.642 -4.160 -8.860 1.00 95.31 70 ASN A O 1
ATOM 533 N N . ARG A 1 71 ? -1.720 -5.295 -9.141 1.00 95.81 71 ARG A N 1
ATOM 534 C CA . ARG A 1 71 ? -2.136 -6.485 -8.387 1.00 95.81 71 ARG A CA 1
ATOM 535 C C . ARG A 1 71 ? -2.264 -6.200 -6.890 1.00 95.81 71 ARG A C 1
ATOM 537 O O . ARG A 1 71 ? -3.281 -6.573 -6.308 1.00 95.81 71 ARG A O 1
ATOM 544 N N . ALA A 1 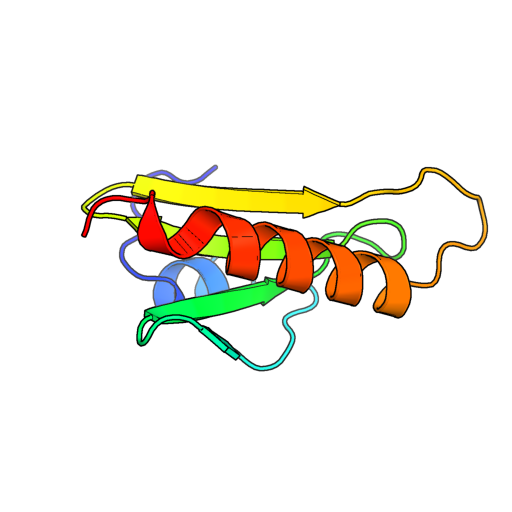72 ? -1.311 -5.489 -6.286 1.00 97.12 72 ALA A N 1
ATOM 545 C CA . ALA A 1 72 ? -1.372 -5.094 -4.877 1.00 97.12 72 ALA A CA 1
ATOM 546 C C . ALA A 1 72 ? -2.628 -4.252 -4.590 1.00 97.12 72 ALA A C 1
ATOM 548 O O . ALA A 1 72 ? -3.370 -4.517 -3.643 1.00 97.12 72 ALA A O 1
ATOM 549 N N . ILE A 1 73 ? -2.946 -3.302 -5.475 1.00 98.38 73 ILE A N 1
ATOM 550 C CA . ILE A 1 73 ? -4.177 -2.504 -5.409 1.00 98.38 73 ILE A CA 1
ATOM 551 C C . ILE A 1 73 ? -5.418 -3.391 -5.539 1.00 98.38 73 ILE A C 1
ATOM 553 O O . ILE A 1 73 ? -6.384 -3.196 -4.799 1.00 98.38 73 ILE A O 1
ATOM 557 N N . ALA A 1 74 ? -5.427 -4.348 -6.471 1.00 98.38 74 ALA A N 1
ATOM 558 C CA . ALA A 1 74 ? -6.562 -5.245 -6.681 1.00 98.38 74 ALA A CA 1
ATOM 559 C C . ALA A 1 74 ? -6.828 -6.143 -5.461 1.00 98.38 74 ALA A C 1
ATOM 561 O O . ALA A 1 74 ? -7.974 -6.246 -5.018 1.00 98.38 74 ALA A O 1
ATOM 562 N N . PHE A 1 75 ? -5.786 -6.735 -4.873 1.00 98.38 75 PHE A N 1
ATOM 563 C CA . PHE A 1 75 ? -5.908 -7.531 -3.650 1.00 98.38 75 PHE A CA 1
ATOM 564 C C . PHE A 1 75 ? -6.375 -6.692 -2.463 1.00 98.38 75 PHE A C 1
ATOM 566 O O . PHE A 1 75 ? -7.270 -7.113 -1.726 1.00 98.38 75 PHE A O 1
ATOM 573 N N . THR A 1 76 ? -5.857 -5.473 -2.320 1.00 98.50 76 THR A N 1
ATOM 574 C CA . THR A 1 76 ? -6.311 -4.562 -1.269 1.00 98.50 76 THR A CA 1
ATOM 575 C C . THR A 1 76 ? -7.767 -4.164 -1.476 1.00 98.50 76 THR A C 1
ATOM 577 O O . THR A 1 76 ? -8.553 -4.268 -0.543 1.00 98.50 76 THR A O 1
ATOM 580 N N . ARG A 1 77 ? -8.197 -3.830 -2.700 1.00 98.50 77 ARG A N 1
ATOM 581 C CA . ARG A 1 77 ? -9.622 -3.592 -3.010 1.00 98.50 77 ARG A CA 1
ATOM 582 C C . ARG A 1 77 ? -10.514 -4.767 -2.621 1.00 98.50 77 ARG A C 1
ATOM 584 O O . ARG A 1 77 ? -11.603 -4.540 -2.110 1.00 98.50 77 ARG A O 1
ATOM 591 N N . ALA A 1 78 ? -10.061 -5.996 -2.855 1.00 98.44 78 ALA A N 1
ATOM 592 C CA . ALA A 1 78 ? -10.833 -7.197 -2.552 1.00 98.44 78 ALA A CA 1
ATOM 593 C C . ALA A 1 78 ? -10.938 -7.501 -1.049 1.00 98.44 78 ALA A C 1
ATOM 595 O O . ALA A 1 78 ? -11.864 -8.193 -0.635 1.00 98.44 78 ALA A O 1
ATOM 596 N N . THR A 1 79 ? -10.001 -7.015 -0.233 1.00 97.88 79 THR A N 1
ATOM 597 C CA . THR A 1 79 ? -9.886 -7.410 1.183 1.00 97.88 79 THR A CA 1
ATOM 598 C C . THR A 1 79 ? -10.110 -6.269 2.173 1.00 97.88 79 THR A C 1
ATOM 600 O O . THR A 1 79 ? -10.319 -6.528 3.356 1.00 97.88 79 THR A O 1
ATOM 603 N N . ILE A 1 80 ? -10.118 -5.011 1.723 1.00 97.75 80 ILE A N 1
ATOM 604 C CA . ILE A 1 80 ? -10.141 -3.835 2.604 1.00 97.75 80 ILE A CA 1
ATOM 605 C C . ILE A 1 80 ? -11.368 -3.747 3.515 1.00 97.75 80 ILE A C 1
ATOM 607 O O . ILE A 1 80 ? -11.255 -3.254 4.638 1.00 97.75 80 ILE A O 1
ATOM 611 N N . ASP A 1 81 ? -12.517 -4.257 3.075 1.00 96.94 81 ASP A N 1
ATOM 612 C CA . ASP A 1 81 ? -13.754 -4.247 3.864 1.00 96.94 81 ASP A CA 1
ATOM 613 C C . ASP A 1 81 ? -13.758 -5.315 4.970 1.00 96.94 81 ASP A C 1
ATOM 615 O O . ASP A 1 81 ? -14.562 -5.250 5.897 1.00 96.94 81 ASP A O 1
ATOM 619 N N . LEU A 1 82 ? -12.830 -6.276 4.910 1.00 96.00 82 LEU A N 1
ATOM 620 C CA . LEU A 1 82 ? -12.634 -7.299 5.938 1.00 96.00 82 LEU A CA 1
ATOM 621 C C . LEU A 1 82 ? -11.670 -6.839 7.040 1.00 96.00 82 LEU A C 1
ATOM 623 O O . LEU A 1 82 ? -11.601 -7.467 8.096 1.00 96.00 82 LEU A O 1
ATOM 627 N N . MET A 1 83 ? -10.910 -5.764 6.811 1.00 9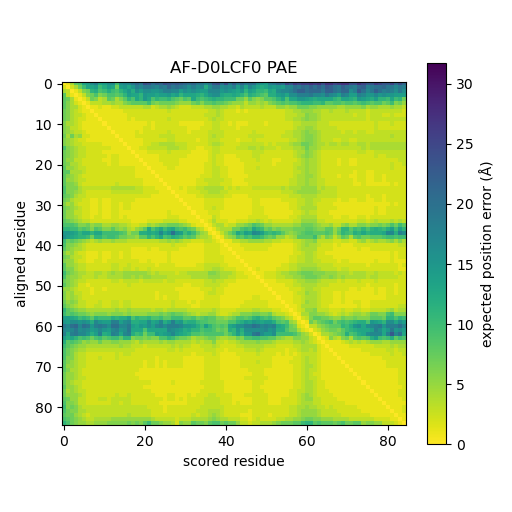5.88 83 MET A N 1
ATOM 628 C CA . MET A 1 83 ? -9.959 -5.246 7.793 1.00 95.88 83 MET A CA 1
ATOM 629 C C . MET A 1 83 ? -10.705 -4.356 8.802 1.00 95.88 83 MET A C 1
ATOM 631 O O . MET A 1 83 ? -11.300 -3.358 8.378 1.00 95.88 83 MET A O 1
ATOM 635 N N . PRO A 1 84 ? -10.636 -4.633 10.120 1.00 94.56 84 PRO A N 1
ATOM 636 C CA . PRO A 1 84 ? -11.255 -3.795 11.145 1.00 94.56 84 PRO A CA 1
ATOM 637 C C . PRO A 1 84 ? -10.861 -2.317 11.041 1.00 94.56 84 PRO A C 1
ATOM 639 O O . PRO A 1 84 ? -9.800 -1.975 10.502 1.00 94.56 84 PRO A O 1
ATOM 642 N N . ARG A 1 85 ? -11.717 -1.441 11.565 1.00 87.50 85 ARG A N 1
ATOM 643 C CA . ARG A 1 85 ? -11.408 -0.015 11.710 1.00 87.50 85 ARG A CA 1
ATOM 644 C C . ARG A 1 85 ? -10.738 0.264 13.042 1.00 87.50 85 ARG A C 1
ATOM 646 O O . ARG A 1 85 ? -11.143 -0.359 14.047 1.00 87.50 85 ARG A O 1
#

Solvent-accessible surface area (backbone atoms only — not comparable to full-atom values): 5035 Å² total; per-residue (Å²): 135,82,81,94,60,66,63,72,66,46,46,46,70,74,47,66,89,43,51,70,54,79,69,42,78,55,97,90,36,69,30,45,33,34,25,90,46,69,56,31,11,34,29,40,33,76,32,64,96,40,77,48,73,40,77,26,64,86,86,49,103,77,46,55,41,66,60,27,38,53,49,19,51,50,54,44,68,74,44,54,88,76,52,60,107

Nearest PDB structures (foldseek):
  8gdw-assembly1_BBB  TM=4.012E-01  e=2.280E-01  Synechocystis sp. PCC 6803
  3c6k-assembly2_D  TM=3.916E-01  e=1.440E+00  Homo sapiens
  3c6k-assembly1_B  TM=4.007E-01  e=4.199E+00  Homo sapiens
  3btv-assembly1_B  TM=3.401E-01  e=2.459E+00  Saccharomyces cerevisiae
  2zf3-assembly3_F  TM=4.656E-01  e=7.170E+00  Chromobacterium violaceum

Radius of gyration: 12.56 Å; Cα contacts (8 Å, |Δi|>4): 135; chains: 1; bounding box: 28×23×33 Å

Secondary structure (DSSP, 8-state):
--TT--HHHHHHHH-TTSEEPPPEEETTEEEEEEEEETTEEEEEEEETTEEEEEEEE---TT--HHHHHHHHHHHHHHHGGGS--

Mean predicted aligned error: 4.07 Å

Foldseek 3Di:
DPPPADDPVSVCVVPVVWAWDDWDQAPNFTWTWTHPDQQKIKIWGDFPPDIDIQMFGPPDPDDHNVVRRVVNVVVCNVCVVVRHD

pLDDT: mean 90.31, std 10.71, range [48.91, 98.5]

Sequence (85 aa):
MNGGVTGISDYKLRNDDFTWFPDLNIGGRRVGLFSLGGDACDTIVESGRAFVFTDVALGRLDDDVTENCNRAIAFTRATIDLMPR

Organism: Gordonia bronchialis (strain ATCC 25592 / DSM 43247 / BCRC 13721 / JCM 3198 / KCTC 3076 / NBRC 16047 / NCTC 10667) (NCBI:txid526226)